Protein AF-0000000084524645 (afdb_homodimer)

Secondary structure (DSSP, 8-state):
-EEEEETTEEEEGGGEEEEEETTHHHH-HHHHHHHHHHHHTT-EEE-TTS---EEEEESS-EEEESS-HHHHHHHHHHHTT-/-EEEEETTEEEEGGGEEEEEETTHHHH-HHHHHHHHHHHHTT-EEE-TTS---EEEEESS-EEEESS-HHHHHHHHHHHTT-

Radius of gyration: 15.51 Å; Cα contacts (8 Å, |Δi|>4): 294; chains: 2; bounding box: 46×45×28 Å

Sequence (164 aa):
MFIHLGGEMVVRAKDVITILDFHMKQSSKITRQFLQKAEEGGRMVMLDSEQTKSYVVTADKIYCSPISSLTLKRRANFLESRMFIHLGGEMVVRAKDVITILDFHMKQSSKITRQFLQKAEEGGRMVMLDSEQTKSYVVTADKIYCSPISSLTLKRRANFLESR

pLDDT: mean 89.2, std 10.36, range [37.69, 97.0]

Organism: Aneurinibacillus migulanus (NCBI:txid47500)

Structure (mmCIF, N/CA/C/O backbone):
data_AF-0000000084524645-model_v1
#
loop_
_entity.id
_entity.type
_entity.pdbx_description
1 polymer 'DUF370 domain-containing protein'
#
loop_
_atom_site.group_PDB
_atom_site.id
_atom_site.type_symbol
_atom_site.label_atom_id
_atom_site.label_alt_id
_atom_site.label_comp_id
_atom_site.label_asym_id
_atom_site.label_entity_id
_atom_site.label_seq_id
_atom_site.pdbx_PDB_ins_code
_atom_site.Cartn_x
_atom_site.Cartn_y
_atom_site.Cartn_z
_atom_site.occupancy
_atom_site.B_iso_or_equiv
_atom_site.auth_seq_id
_atom_site.auth_comp_id
_atom_site.auth_asym_id
_atom_site.auth_atom_id
_atom_site.pdbx_PDB_model_num
ATOM 1 N N . MET A 1 1 ? 15.141 -5.918 -11.016 1 85.88 1 MET A N 1
ATOM 2 C CA . MET A 1 1 ? 14.961 -7.012 -10.07 1 85.88 1 MET A CA 1
ATOM 3 C C . MET A 1 1 ? 13.5 -7.445 -10.008 1 85.88 1 MET A C 1
ATOM 5 O O . MET A 1 1 ? 12.602 -6.629 -10.195 1 85.88 1 MET A O 1
ATOM 9 N N . PHE A 1 2 ? 13.414 -8.836 -9.875 1 92.12 2 PHE A N 1
ATOM 10 C CA . PHE A 1 2 ? 12.07 -9.383 -9.961 1 92.12 2 PHE A CA 1
ATOM 11 C C . PHE A 1 2 ? 11.727 -10.188 -8.711 1 92.12 2 PHE A C 1
ATOM 13 O O . PHE A 1 2 ? 12.609 -10.789 -8.094 1 92.12 2 PHE A O 1
ATOM 20 N N . ILE A 1 3 ? 10.453 -10.094 -8.359 1 93.69 3 ILE A N 1
ATOM 21 C CA . ILE A 1 3 ? 9.938 -10.891 -7.25 1 93.69 3 ILE A CA 1
ATOM 22 C C . ILE A 1 3 ? 8.953 -11.93 -7.773 1 93.69 3 ILE A C 1
ATOM 24 O O . ILE A 1 3 ? 7.996 -11.594 -8.477 1 93.69 3 ILE A O 1
ATOM 28 N N . HIS A 1 4 ? 9.188 -13.148 -7.484 1 95.06 4 HIS A N 1
ATOM 29 C CA . HIS A 1 4 ? 8.258 -14.219 -7.805 1 95.06 4 HIS A CA 1
ATOM 30 C C . HIS A 1 4 ? 7.125 -14.289 -6.793 1 95.06 4 HIS A C 1
ATOM 32 O O . HIS A 1 4 ? 7.367 -14.398 -5.586 1 95.06 4 HIS A O 1
ATOM 38 N N . LEU A 1 5 ? 5.906 -14.273 -7.27 1 95.75 5 LEU A N 1
ATOM 39 C CA . LEU A 1 5 ? 4.742 -14.148 -6.398 1 95.75 5 LEU A CA 1
ATOM 40 C C . LEU A 1 5 ? 3.998 -15.477 -6.297 1 95.75 5 LEU A C 1
ATOM 42 O O . LEU A 1 5 ? 2.936 -15.555 -5.676 1 95.75 5 LEU A O 1
ATOM 46 N N . GLY A 1 6 ? 4.477 -16.5 -6.934 1 92.44 6 GLY A N 1
ATOM 47 C CA . GLY A 1 6 ? 3.801 -17.797 -7.004 1 92.44 6 GLY A CA 1
ATOM 48 C C . GLY A 1 6 ? 3.268 -18.109 -8.391 1 92.44 6 GLY A C 1
ATOM 49 O O . GLY A 1 6 ? 2.836 -17.219 -9.117 1 92.44 6 GLY A O 1
ATOM 50 N N . GLY A 1 7 ? 3.283 -19.406 -8.711 1 88.12 7 GLY A N 1
ATOM 51 C CA . GLY A 1 7 ? 2.916 -19.812 -10.062 1 88.12 7 GLY A CA 1
ATOM 52 C C . GLY A 1 7 ? 3.816 -19.219 -11.125 1 88.12 7 GLY A C 1
ATOM 53 O O . GLY A 1 7 ? 5.039 -19.359 -11.062 1 88.12 7 GLY A O 1
ATOM 54 N N . GLU A 1 8 ? 3.201 -18.547 -12.102 1 88.25 8 GLU A N 1
ATOM 55 C CA . GLU A 1 8 ? 3.984 -17.938 -13.172 1 88.25 8 GLU A CA 1
ATOM 56 C C . GLU A 1 8 ? 4.039 -16.422 -13.031 1 88.25 8 GLU A C 1
ATOM 58 O O . GLU A 1 8 ? 4.488 -15.727 -13.938 1 88.25 8 GLU A O 1
ATOM 63 N N . MET A 1 9 ? 3.658 -15.961 -11.891 1 92.62 9 MET A N 1
ATOM 64 C CA . MET A 1 9 ? 3.568 -14.516 -11.703 1 92.62 9 MET A CA 1
ATOM 65 C C . MET A 1 9 ? 4.883 -13.953 -11.172 1 92.62 9 MET A C 1
ATOM 67 O O . MET A 1 9 ? 5.434 -14.461 -10.195 1 92.62 9 MET A O 1
ATOM 71 N N . VAL A 1 10 ? 5.352 -12.945 -11.867 1 94.44 10 VAL A N 1
ATOM 72 C CA . VAL A 1 10 ? 6.555 -12.219 -11.477 1 94.44 10 VAL A CA 1
ATOM 73 C C . VAL A 1 10 ? 6.324 -10.711 -11.633 1 94.44 10 VAL A C 1
ATOM 75 O O . VAL A 1 10 ? 5.664 -10.273 -12.578 1 94.44 10 VAL A O 1
ATOM 78 N N . VAL A 1 11 ? 6.805 -9.961 -10.664 1 94.56 11 VAL A N 1
ATOM 79 C CA . VAL A 1 11 ? 6.703 -8.508 -10.758 1 94.56 11 VAL A CA 1
ATOM 80 C C . VAL A 1 11 ? 8.078 -7.879 -10.539 1 94.56 11 VAL A C 1
ATOM 82 O O . VAL A 1 11 ? 8.961 -8.5 -9.945 1 94.56 11 VAL A O 1
ATOM 85 N N . ARG A 1 12 ? 8.172 -6.695 -11.133 1 92.19 12 ARG A N 1
ATOM 86 C CA . ARG A 1 12 ? 9.375 -5.922 -10.82 1 92.19 12 ARG A CA 1
ATOM 87 C C . ARG A 1 12 ? 9.273 -5.301 -9.43 1 92.19 12 ARG A C 1
ATOM 89 O O . ARG A 1 12 ? 8.258 -4.699 -9.086 1 92.19 12 ARG A O 1
ATOM 96 N N . ALA A 1 13 ? 10.352 -5.418 -8.672 1 89.88 13 ALA A N 1
ATOM 97 C CA . ALA A 1 13 ? 10.383 -4.898 -7.309 1 89.88 13 ALA A CA 1
ATOM 98 C C . ALA A 1 13 ? 10.094 -3.398 -7.289 1 89.88 13 ALA A C 1
ATOM 100 O O . ALA A 1 13 ? 9.359 -2.91 -6.434 1 89.8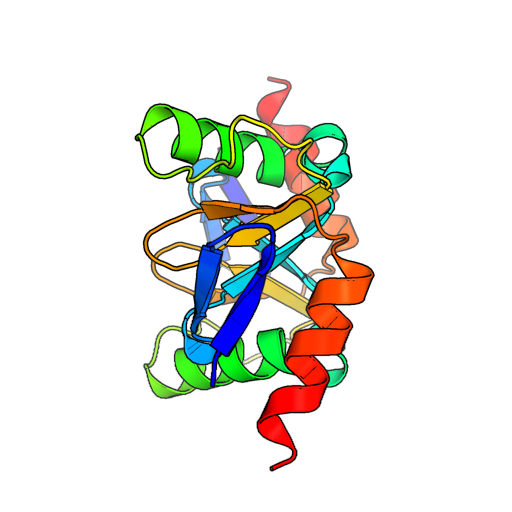8 13 ALA A O 1
ATOM 101 N N . LYS A 1 14 ? 10.578 -2.682 -8.273 1 87.75 14 LYS A N 1
ATOM 102 C CA . LYS A 1 14 ? 10.469 -1.227 -8.297 1 87.75 14 LYS A CA 1
ATOM 103 C C . LYS A 1 14 ? 9.031 -0.786 -8.531 1 87.75 14 LYS A C 1
ATOM 105 O O . LYS A 1 14 ? 8.68 0.371 -8.289 1 87.75 14 LYS A O 1
ATOM 110 N N . ASP A 1 15 ? 8.25 -1.704 -9.023 1 90.88 15 ASP A N 1
ATOM 111 C CA . ASP A 1 15 ? 6.863 -1.364 -9.352 1 90.88 15 ASP A CA 1
ATOM 112 C C . ASP A 1 15 ? 5.938 -1.646 -8.172 1 90.88 15 ASP A C 1
ATOM 114 O O . ASP A 1 15 ? 4.766 -1.261 -8.188 1 90.88 15 ASP A O 1
ATOM 118 N N . VAL A 1 16 ? 6.469 -2.281 -7.133 1 93.25 16 VAL A N 1
ATOM 119 C CA . VAL A 1 16 ? 5.652 -2.66 -5.984 1 93.25 16 VAL A CA 1
ATOM 120 C C . VAL A 1 16 ? 5.449 -1.451 -5.074 1 93.25 16 VAL A C 1
ATOM 122 O O . VAL A 1 16 ? 6.414 -0.77 -4.711 1 93.25 16 VAL A O 1
ATOM 125 N N . ILE A 1 17 ? 4.219 -1.271 -4.723 1 92.56 17 ILE A N 1
ATOM 126 C CA . ILE A 1 17 ? 3.869 -0.199 -3.797 1 92.56 17 ILE A CA 1
ATOM 127 C C . ILE A 1 17 ? 3.826 -0.743 -2.369 1 92.56 17 ILE A C 1
ATOM 129 O O . ILE A 1 17 ? 4.441 -0.178 -1.464 1 92.56 17 ILE A O 1
ATOM 133 N N . THR A 1 18 ? 3.17 -1.834 -2.143 1 92.31 18 THR A N 1
ATOM 134 C CA . THR A 1 18 ? 3.045 -2.443 -0.824 1 92.31 18 THR A CA 1
ATOM 135 C C . THR A 1 18 ? 2.633 -3.908 -0.942 1 92.31 18 THR A C 1
ATOM 137 O O . THR A 1 18 ? 2.125 -4.332 -1.982 1 92.31 18 THR A O 1
ATOM 140 N N . ILE A 1 19 ? 2.943 -4.59 0.062 1 94.56 19 ILE A N 1
ATOM 141 C CA . ILE A 1 19 ? 2.508 -5.977 0.201 1 94.56 19 ILE A CA 1
ATOM 142 C C . ILE A 1 19 ? 1.574 -6.105 1.402 1 94.56 19 ILE A C 1
ATOM 144 O O . ILE A 1 19 ? 1.925 -5.703 2.516 1 94.56 19 ILE A O 1
ATOM 148 N N . LEU A 1 20 ? 0.417 -6.668 1.169 1 94.12 20 LEU A N 1
ATOM 149 C CA . LEU A 1 20 ? -0.607 -6.742 2.205 1 94.12 20 LEU A CA 1
ATOM 150 C C . LEU A 1 20 ? -0.94 -8.188 2.539 1 94.12 20 LEU A C 1
ATOM 152 O O . LEU A 1 20 ? -0.965 -9.047 1.652 1 94.12 20 LEU A O 1
ATOM 156 N N . ASP A 1 21 ? -1.126 -8.359 3.818 1 94.38 21 ASP A N 1
ATOM 157 C CA . ASP A 1 21 ? -1.575 -9.688 4.238 1 94.38 21 ASP A CA 1
ATOM 158 C C . ASP A 1 21 ? -3.037 -9.914 3.861 1 94.38 21 ASP A C 1
ATOM 160 O O . ASP A 1 21 ? -3.855 -9 3.939 1 94.38 21 ASP A O 1
ATOM 164 N N . PHE A 1 22 ? -3.377 -11.188 3.469 1 92.88 22 PHE A N 1
ATOM 165 C CA . PHE A 1 22 ? -4.734 -11.562 3.088 1 92.88 22 PHE A CA 1
ATOM 166 C C . PHE A 1 22 ? -5.727 -11.172 4.176 1 92.88 22 PHE A C 1
ATOM 168 O O . PHE A 1 22 ? -6.84 -10.727 3.875 1 92.88 22 PHE A O 1
ATOM 175 N N . HIS A 1 23 ? -5.344 -11.203 5.422 1 87.75 23 HIS A N 1
ATOM 176 C CA . HIS A 1 23 ? -6.238 -10.961 6.551 1 87.75 23 HIS A CA 1
ATOM 177 C C . HIS A 1 23 ? -6.574 -9.477 6.676 1 87.75 23 HIS A C 1
ATOM 179 O O . HIS A 1 23 ? -7.559 -9.109 7.32 1 87.75 23 HIS A O 1
ATOM 185 N N . MET A 1 24 ? -5.812 -8.688 6.043 1 83.25 24 MET A N 1
ATOM 186 C CA . MET A 1 24 ? -6.074 -7.254 6.113 1 83.25 24 MET A CA 1
ATOM 187 C C . MET A 1 24 ? -7.367 -6.898 5.391 1 83.25 24 MET A C 1
ATOM 189 O O . MET A 1 24 ? -8.062 -5.957 5.781 1 83.25 24 MET A O 1
ATOM 193 N N . LYS A 1 25 ? -7.668 -7.609 4.445 1 80.69 25 LYS A N 1
ATOM 194 C CA . LYS A 1 25 ? -8.93 -7.426 3.738 1 80.69 25 LYS A CA 1
ATOM 195 C C . LYS A 1 25 ? -10.117 -7.559 4.691 1 80.69 25 LYS A C 1
ATOM 197 O O . LYS A 1 25 ? -11.141 -6.891 4.52 1 80.69 25 LYS A O 1
ATOM 202 N N . GLN A 1 26 ? -9.891 -8.305 5.695 1 80.88 26 GLN A N 1
ATOM 203 C CA . GLN A 1 26 ? -10.977 -8.555 6.641 1 80.88 26 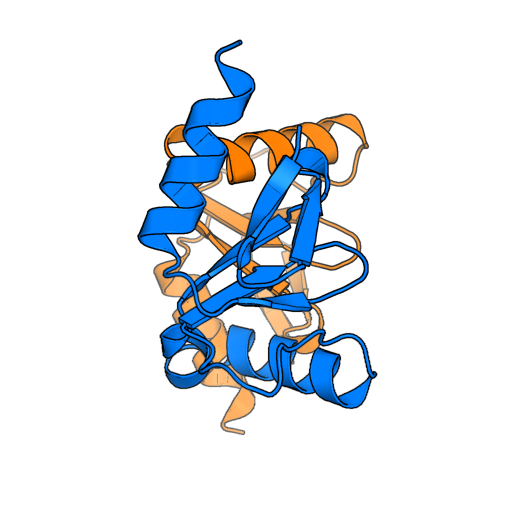GLN A CA 1
ATOM 204 C C . GLN A 1 26 ? -10.945 -7.547 7.789 1 80.88 26 GLN A C 1
ATOM 206 O O . GLN A 1 26 ? -11.992 -7.172 8.32 1 80.88 26 GLN A O 1
ATOM 211 N N . SER A 1 27 ? -9.781 -7.098 8 1 80.31 27 SER A N 1
ATOM 212 C CA . SER A 1 27 ? -9.648 -6.324 9.234 1 80.31 27 SER A CA 1
ATOM 213 C C . SER A 1 27 ? -9.648 -4.828 8.953 1 80.31 27 SER A C 1
ATOM 215 O O . SER A 1 27 ? -9.992 -4.027 9.82 1 80.31 27 SER A O 1
ATOM 217 N N . SER A 1 28 ? -9.25 -4.449 7.793 1 83.44 28 SER A N 1
ATOM 218 C CA . SER A 1 28 ? -9.141 -3.035 7.449 1 83.44 28 SER A CA 1
ATOM 219 C C . SER A 1 28 ? -10.156 -2.643 6.387 1 83.44 28 SER A C 1
ATOM 221 O O . SER A 1 28 ? -10.117 -3.143 5.262 1 83.44 28 SER A O 1
ATOM 223 N N . LYS A 1 29 ? -10.977 -1.772 6.773 1 86.56 29 LYS A N 1
ATOM 224 C CA . LYS A 1 29 ? -12.023 -1.334 5.852 1 86.56 29 LYS A CA 1
ATOM 225 C C . LYS A 1 29 ? -11.414 -0.611 4.648 1 86.56 29 LYS A C 1
ATOM 227 O O . LYS A 1 29 ? -11.883 -0.781 3.52 1 86.56 29 LYS A O 1
ATOM 232 N N . ILE A 1 30 ? -10.445 0.222 4.902 1 86.69 30 ILE A N 1
ATOM 233 C CA . ILE A 1 30 ? -9.781 0.974 3.84 1 86.69 30 ILE A CA 1
ATOM 234 C C . ILE A 1 30 ? -9.195 0.008 2.814 1 86.69 30 ILE A C 1
ATOM 236 O O . ILE A 1 30 ? -9.406 0.165 1.61 1 86.69 30 ILE A O 1
ATOM 240 N N . THR A 1 31 ? -8.531 -0.979 3.34 1 89.38 31 THR A N 1
ATOM 241 C CA . THR A 1 31 ? -7.934 -1.972 2.453 1 89.38 31 THR A CA 1
ATOM 242 C C . THR A 1 31 ? -9.016 -2.729 1.683 1 89.38 31 THR A C 1
ATOM 244 O O . THR A 1 31 ? -8.875 -2.953 0.478 1 89.38 31 THR A O 1
ATOM 247 N N . ARG A 1 32 ? -10.023 -3.047 2.395 1 90.38 32 ARG A N 1
ATOM 248 C CA . ARG A 1 32 ? -11.117 -3.777 1.771 1 90.38 32 ARG A CA 1
ATOM 249 C C . ARG A 1 32 ? -11.727 -2.977 0.622 1 90.38 32 ARG A C 1
ATOM 251 O O . ARG A 1 32 ? -11.969 -3.52 -0.458 1 90.38 32 ARG A O 1
ATOM 258 N N . GLN A 1 33 ? -12 -1.751 0.843 1 88.88 33 GLN A N 1
ATOM 259 C CA . GLN A 1 33 ? -12.57 -0.889 -0.182 1 88.88 33 GLN A CA 1
ATOM 260 C C . GLN A 1 33 ? -11.641 -0.761 -1.384 1 88.88 33 GLN A C 1
ATOM 262 O O . GLN A 1 33 ? -12.086 -0.816 -2.531 1 88.88 33 GLN A O 1
ATOM 267 N N . PHE A 1 34 ? -10.43 -0.582 -1.08 1 90.25 34 PHE A N 1
ATOM 268 C CA . PHE A 1 34 ? -9.43 -0.466 -2.135 1 90.25 34 PHE A CA 1
ATOM 269 C C . PHE A 1 34 ? -9.398 -1.729 -2.988 1 90.25 34 PHE A C 1
ATOM 271 O O . PHE A 1 34 ? -9.375 -1.652 -4.219 1 90.25 34 PHE A O 1
ATOM 278 N N . LEU A 1 35 ? -9.406 -2.871 -2.352 1 93.81 35 LEU A N 1
ATOM 279 C CA . LEU A 1 35 ? -9.359 -4.148 -3.053 1 93.81 35 LEU A CA 1
ATOM 280 C C . LEU A 1 35 ? -10.641 -4.387 -3.842 1 93.81 35 LEU A C 1
ATOM 282 O O . LEU A 1 35 ? -10.602 -4.902 -4.961 1 93.81 35 LEU A O 1
ATOM 286 N N . GLN A 1 36 ? -11.742 -4.047 -3.252 1 92.81 36 GLN A N 1
ATOM 287 C CA . GLN A 1 36 ? -13.031 -4.188 -3.928 1 92.81 36 GLN A CA 1
ATOM 288 C C . GLN A 1 36 ? -13.086 -3.332 -5.191 1 92.81 36 GLN A C 1
ATOM 290 O O . GLN A 1 36 ? -13.555 -3.789 -6.238 1 92.81 36 GLN A O 1
ATOM 295 N N . LYS A 1 37 ? -12.633 -2.145 -5.066 1 92.12 37 LYS A N 1
ATOM 296 C CA . LYS A 1 37 ? -12.602 -1.256 -6.227 1 92.12 37 LYS A CA 1
ATOM 297 C C . LYS A 1 37 ? -11.719 -1.824 -7.332 1 92.12 37 LYS A C 1
ATOM 299 O O . LYS A 1 37 ? -12.07 -1.751 -8.516 1 92.12 37 LYS A O 1
ATOM 304 N N . ALA A 1 38 ? -10.594 -2.344 -6.949 1 93.19 38 ALA A N 1
ATOM 305 C CA . ALA A 1 38 ? -9.688 -2.957 -7.918 1 93.19 38 ALA A CA 1
ATOM 306 C C . ALA A 1 38 ? -10.352 -4.152 -8.602 1 93.19 38 ALA A C 1
ATOM 308 O O . ALA A 1 38 ? -10.18 -4.355 -9.805 1 93.19 38 ALA A O 1
ATOM 309 N N . GLU A 1 39 ? -10.992 -4.961 -7.824 1 93.38 39 GLU A N 1
ATOM 310 C CA . GLU A 1 39 ? -11.703 -6.121 -8.359 1 93.38 39 GLU A CA 1
ATOM 311 C C . GLU A 1 39 ? -12.789 -5.699 -9.344 1 93.38 39 GLU A C 1
ATOM 313 O O . GLU A 1 39 ? -12.883 -6.25 -10.445 1 93.38 39 GLU A O 1
ATOM 318 N N . GLU A 1 40 ? -13.492 -4.664 -8.969 1 94.38 40 GLU A N 1
ATOM 319 C CA . GLU A 1 40 ? -14.578 -4.168 -9.812 1 94.38 40 GLU A CA 1
ATOM 320 C C . GLU A 1 40 ? -14.039 -3.545 -11.102 1 94.38 40 GLU A C 1
ATOM 322 O O . GLU A 1 40 ? -14.68 -3.629 -12.148 1 94.38 40 GLU A O 1
ATOM 327 N N . GLY A 1 41 ? -12.961 -3.006 -11.023 1 93.81 41 GLY A N 1
ATOM 328 C CA . GLY A 1 41 ? -12.367 -2.336 -12.164 1 93.81 41 GLY A CA 1
ATOM 329 C C . GLY A 1 41 ? -11.539 -3.264 -13.031 1 93.81 41 GLY A C 1
ATOM 330 O O . GLY A 1 41 ? -10.945 -2.83 -14.023 1 93.81 41 GLY A O 1
ATOM 331 N N . GLY A 1 42 ? -11.375 -4.543 -12.672 1 94.88 42 GLY A N 1
ATOM 332 C CA . GLY A 1 42 ? -10.648 -5.531 -13.453 1 94.88 42 GLY A CA 1
ATOM 333 C C . GLY A 1 42 ? -9.141 -5.43 -13.297 1 94.88 42 GLY A C 1
ATOM 334 O O . GLY A 1 42 ? -8.391 -5.762 -14.219 1 94.88 42 GLY A O 1
ATOM 335 N N . ARG A 1 43 ? -8.727 -4.969 -12.281 1 95.19 43 ARG A N 1
ATOM 336 C CA . ARG A 1 43 ? -7.301 -4.746 -12.086 1 95.19 43 ARG A CA 1
ATOM 337 C C . ARG A 1 43 ? -6.699 -5.82 -11.188 1 95.19 43 ARG A C 1
ATOM 339 O O . ARG A 1 43 ? -5.52 -5.758 -10.836 1 95.19 43 ARG A O 1
ATOM 346 N N . MET A 1 44 ? -7.422 -6.715 -10.711 1 95.5 44 MET A N 1
ATOM 347 C CA . MET A 1 44 ? -6.941 -7.797 -9.867 1 95.5 44 MET A CA 1
ATOM 348 C C . MET A 1 44 ? -6.473 -8.984 -10.703 1 95.5 44 MET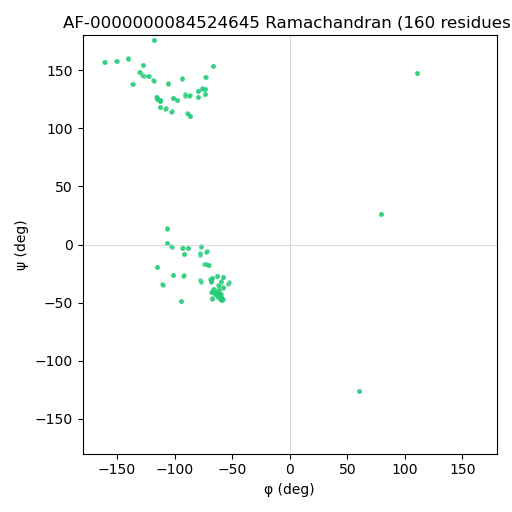 A C 1
ATOM 350 O O . MET A 1 44 ? -7.176 -9.414 -11.617 1 95.5 44 MET A O 1
ATOM 354 N N . VAL A 1 45 ? -5.215 -9.43 -10.414 1 95.69 45 VAL A N 1
ATOM 355 C CA . VAL A 1 45 ? -4.648 -10.609 -11.055 1 95.69 45 VAL A CA 1
ATOM 356 C C . VAL A 1 45 ? -4.59 -11.766 -10.062 1 95.69 45 VAL A C 1
ATOM 358 O O . VAL A 1 45 ? -3.926 -11.672 -9.031 1 95.69 45 VAL A O 1
ATOM 361 N N . MET A 1 46 ? -5.258 -12.797 -10.32 1 91.5 46 MET A N 1
ATOM 362 C CA . MET A 1 46 ? -5.293 -13.922 -9.383 1 91.5 46 MET A CA 1
ATOM 363 C C . MET A 1 46 ? -4.949 -15.227 -10.094 1 91.5 46 MET A C 1
ATOM 365 O O . MET A 1 46 ? -5.168 -15.359 -11.297 1 91.5 46 MET A O 1
ATOM 369 N N . LEU A 1 47 ? -4.285 -16.031 -9.281 1 84.19 47 LEU A N 1
ATOM 370 C CA . LEU A 1 47 ? -4.078 -17.406 -9.727 1 84.19 47 LEU A CA 1
ATOM 371 C C . LEU A 1 47 ? -5.242 -18.297 -9.297 1 84.19 47 LEU A C 1
ATOM 373 O O . LEU A 1 47 ? -5.523 -18.422 -8.102 1 84.19 47 LEU A O 1
ATOM 377 N N . ASP A 1 48 ? -6.004 -18.781 -10.234 1 77.69 48 ASP A N 1
ATOM 378 C CA . ASP A 1 48 ? -7.242 -19.516 -10 1 77.69 48 ASP A CA 1
ATOM 379 C C . ASP A 1 48 ? -6.988 -20.781 -9.18 1 77.69 48 ASP A C 1
ATOM 381 O O . ASP A 1 48 ? -7.801 -21.156 -8.328 1 77.69 48 ASP A O 1
ATOM 385 N N . SER A 1 49 ? -5.98 -21.406 -9.25 1 81.88 49 SER A N 1
ATOM 386 C CA . SER A 1 49 ? -5.801 -22.734 -8.68 1 81.88 49 SER A CA 1
ATOM 387 C C . SER A 1 49 ? -5.215 -22.656 -7.27 1 81.88 49 SER A C 1
ATOM 389 O O . SER A 1 49 ? -5.152 -23.656 -6.566 1 81.88 49 SER A O 1
ATOM 391 N N . GLU A 1 50 ? -4.93 -21.484 -6.848 1 87.31 50 GLU A N 1
ATOM 392 C CA . GLU A 1 50 ? -4.273 -21.391 -5.547 1 87.31 50 GLU A CA 1
ATOM 393 C C . GLU A 1 50 ? -4.973 -20.375 -4.645 1 87.31 50 GLU A C 1
ATOM 395 O O . GLU A 1 50 ? -5.59 -19.438 -5.133 1 87.31 50 GLU A O 1
ATOM 400 N N . GLN A 1 51 ? -4.914 -20.672 -3.359 1 93.44 51 GLN A N 1
ATOM 401 C CA . GLN A 1 51 ? -5.469 -19.75 -2.367 1 93.44 51 GLN A CA 1
ATOM 402 C C . GLN A 1 51 ? -4.586 -18.516 -2.199 1 93.44 51 GLN A C 1
ATOM 404 O O . GLN A 1 51 ? -3.365 -18.641 -2.072 1 93.44 51 GLN A O 1
ATOM 409 N N . THR A 1 52 ? -5.211 -17.375 -2.189 1 94.94 52 THR A N 1
ATOM 410 C CA . THR A 1 52 ? -4.484 -16.125 -1.983 1 94.94 52 THR A CA 1
ATOM 411 C C . THR A 1 52 ? -4.07 -15.984 -0.522 1 94.94 52 THR A C 1
ATOM 413 O O . THR A 1 52 ? -4.887 -16.156 0.383 1 94.94 52 THR A O 1
ATOM 416 N N . LYS A 1 53 ? -2.768 -15.68 -0.339 1 96.31 53 LYS A N 1
ATOM 417 C CA . LYS A 1 53 ? -2.285 -15.438 1.018 1 96.31 53 LYS A CA 1
ATOM 418 C C . LYS A 1 53 ? -1.822 -13.992 1.188 1 96.31 53 LYS A C 1
ATOM 420 O O . LYS A 1 53 ? -1.663 -13.516 2.312 1 96.31 53 LYS A O 1
ATOM 425 N N . SER A 1 54 ? -1.536 -13.305 0.142 1 96.56 54 SER A N 1
ATOM 426 C CA . SER A 1 54 ? -1.084 -11.922 0.206 1 96.56 54 SER A CA 1
ATOM 427 C C . SER A 1 54 ? -1.495 -11.148 -1.041 1 96.56 54 SER A C 1
ATOM 429 O O . SER A 1 54 ? -1.823 -11.742 -2.068 1 96.56 54 SER A O 1
ATOM 431 N N . TYR A 1 55 ? -1.571 -9.875 -0.975 1 96.62 55 TYR A N 1
ATOM 432 C CA . TYR A 1 55 ? -1.821 -8.969 -2.088 1 96.62 55 TYR A CA 1
ATOM 433 C C . TYR A 1 55 ? -0.591 -8.117 -2.385 1 96.62 55 TYR A C 1
ATOM 435 O O . TYR A 1 55 ? -0.045 -7.469 -1.486 1 96.62 55 TYR A O 1
ATOM 443 N N . VAL A 1 56 ? -0.127 -8.172 -3.604 1 96.44 56 VAL A N 1
ATOM 444 C CA . VAL A 1 56 ? 0.958 -7.309 -4.062 1 96.44 56 VAL A CA 1
ATOM 445 C C . VAL A 1 56 ? 0.392 -6.176 -4.91 1 96.44 56 VAL A C 1
ATOM 447 O O . VAL A 1 56 ? -0.133 -6.41 -6 1 96.44 56 VAL A O 1
ATOM 450 N N . VAL A 1 57 ? 0.54 -4.977 -4.367 1 95.94 57 VAL A N 1
ATOM 451 C CA . VAL A 1 57 ? -0.083 -3.811 -4.984 1 95.94 57 VAL A CA 1
ATOM 452 C C . VAL A 1 57 ? 0.94 -3.072 -5.844 1 95.94 57 VAL A C 1
ATOM 454 O O . VAL A 1 57 ? 2.02 -2.717 -5.367 1 95.94 57 VAL A O 1
ATOM 457 N N . THR A 1 58 ? 0.642 -2.881 -7.082 1 94.94 58 THR A N 1
ATOM 458 C CA . THR A 1 58 ? 1.391 -2.027 -8 1 94.94 58 THR A CA 1
ATOM 459 C C . THR A 1 58 ? 0.521 -0.879 -8.5 1 94.94 58 THR A C 1
ATOM 461 O O . THR A 1 58 ? -0.649 -0.771 -8.133 1 94.94 58 THR A O 1
ATOM 464 N N . ALA A 1 59 ? 1.123 0.07 -9.32 1 88.19 59 ALA A N 1
ATOM 465 C CA . ALA A 1 59 ? 0.384 1.227 -9.82 1 88.19 59 ALA A CA 1
ATOM 466 C C . ALA A 1 59 ? -0.762 0.794 -10.734 1 88.19 59 ALA A C 1
ATOM 468 O O . ALA A 1 59 ? -1.841 1.39 -10.711 1 88.19 59 ALA A O 1
ATOM 469 N N . ASP A 1 60 ? -0.595 -0.352 -11.352 1 90.19 60 ASP A N 1
ATOM 470 C CA . ASP A 1 60 ? -1.534 -0.701 -12.414 1 90.19 60 ASP A CA 1
ATOM 471 C C . ASP A 1 60 ? -2.432 -1.863 -11.992 1 90.19 60 ASP A C 1
ATOM 473 O O . ASP A 1 60 ? -3.59 -1.942 -12.406 1 90.19 60 ASP A O 1
ATOM 477 N N . LYS A 1 61 ? -1.841 -2.771 -11.203 1 95.75 61 LYS A N 1
ATOM 478 C CA . LYS A 1 61 ? -2.545 -4.016 -10.898 1 95.75 61 LYS A CA 1
ATOM 479 C C . LYS A 1 61 ? -2.332 -4.426 -9.445 1 95.75 61 LYS A C 1
ATOM 481 O O . LYS A 1 61 ? -1.389 -3.967 -8.797 1 95.75 61 LYS A O 1
ATOM 486 N N . ILE A 1 62 ? -3.252 -5.281 -9 1 96.88 62 ILE A N 1
ATOM 487 C CA . ILE A 1 62 ? -3.092 -5.988 -7.734 1 96.88 62 ILE A CA 1
ATOM 488 C C . ILE A 1 62 ? -2.977 -7.488 -7.992 1 96.88 62 ILE A C 1
ATOM 490 O O . ILE A 1 62 ? -3.859 -8.086 -8.609 1 96.88 62 ILE A O 1
ATOM 494 N N . TYR A 1 63 ? -1.894 -8.078 -7.473 1 96.75 63 TYR A N 1
ATOM 495 C CA . TYR A 1 63 ? -1.662 -9.5 -7.656 1 96.75 63 TYR A CA 1
ATOM 496 C C . TYR A 1 63 ? -2.039 -10.281 -6.406 1 96.75 63 TYR A C 1
ATOM 498 O O . TYR A 1 63 ? -1.575 -9.969 -5.305 1 96.75 63 TYR A O 1
ATOM 506 N N . CYS A 1 64 ? -2.887 -11.258 -6.586 1 96.75 64 CYS A N 1
ATOM 507 C CA . CYS A 1 64 ? -3.211 -12.195 -5.52 1 96.75 64 CYS A CA 1
ATOM 508 C C . CYS A 1 64 ? -2.217 -13.344 -5.484 1 96.75 64 CYS A C 1
ATOM 510 O O . CYS A 1 64 ? -2.219 -14.203 -6.371 1 96.75 64 CYS A O 1
ATOM 512 N N . SER A 1 65 ? -1.418 -13.352 -4.445 1 96.94 65 SER A N 1
ATOM 513 C CA . SER A 1 65 ? -0.324 -14.312 -4.383 1 96.94 65 SER A CA 1
ATOM 514 C C . SER A 1 65 ? -0.627 -15.43 -3.393 1 96.94 65 SER A C 1
ATOM 516 O O . SER A 1 65 ? -1.14 -15.18 -2.301 1 96.94 65 SER A O 1
ATOM 518 N N . PRO A 1 66 ? -0.304 -16.719 -3.744 1 97 66 PRO A N 1
ATOM 519 C CA . PRO A 1 66 ? -0.413 -17.797 -2.771 1 97 66 PRO A CA 1
ATOM 520 C C . PRO A 1 66 ? 0.735 -17.812 -1.765 1 97 66 PRO A C 1
ATOM 522 O O . PRO A 1 66 ? 0.763 -18.656 -0.862 1 97 66 PRO A O 1
ATOM 525 N N . ILE A 1 67 ? 1.653 -16.938 -1.882 1 96.56 67 ILE A N 1
ATOM 526 C CA . ILE A 1 67 ? 2.789 -16.828 -0.973 1 96.56 67 ILE A CA 1
ATOM 527 C C . ILE A 1 67 ? 2.471 -15.828 0.135 1 96.56 67 ILE A C 1
ATOM 529 O O . ILE A 1 67 ? 1.877 -14.773 -0.121 1 96.56 67 ILE A O 1
ATOM 533 N N . SER A 1 68 ? 2.957 -16.141 1.396 1 96.25 68 SER A N 1
ATOM 534 C CA . SER A 1 68 ? 2.688 -15.242 2.516 1 96.25 68 SER A CA 1
ATOM 535 C C . SER A 1 68 ? 3.396 -13.906 2.338 1 96.25 68 SER A C 1
ATOM 537 O O . SER A 1 68 ? 4.43 -13.828 1.669 1 96.25 68 SER A O 1
ATOM 539 N N . SER A 1 69 ? 2.764 -12.898 2.986 1 94.81 69 SER A N 1
ATOM 540 C CA . SER A 1 69 ? 3.363 -11.57 2.914 1 94.81 69 SER A CA 1
ATOM 541 C C . SER A 1 69 ? 4.75 -11.555 3.545 1 94.81 69 SER A C 1
ATOM 543 O O . SER A 1 69 ? 5.656 -10.875 3.053 1 94.81 69 SER A O 1
ATOM 545 N N . LEU A 1 70 ? 4.926 -12.266 4.656 1 93.19 70 LEU A N 1
ATOM 546 C CA . LEU A 1 70 ? 6.227 -12.336 5.32 1 93.19 70 LEU A CA 1
ATOM 547 C C . LEU A 1 70 ? 7.289 -12.891 4.375 1 93.19 70 LEU A C 1
ATOM 549 O O . LEU A 1 70 ? 8.367 -12.305 4.234 1 93.19 70 LEU A O 1
ATOM 553 N N . THR A 1 71 ? 7.043 -13.977 3.662 1 94.5 71 THR A N 1
ATOM 554 C CA . THR A 1 71 ? 7.965 -14.609 2.729 1 94.5 71 THR A CA 1
ATOM 555 C C . THR A 1 71 ? 8.281 -13.68 1.563 1 94.5 71 THR A C 1
ATOM 557 O O . THR A 1 71 ? 9.445 -13.539 1.172 1 94.5 71 THR A O 1
ATOM 560 N N . LEU A 1 72 ? 7.281 -13.016 1.051 1 94.75 72 LEU A N 1
ATOM 561 C CA . LEU A 1 72 ? 7.484 -12.102 -0.069 1 94.75 72 LEU A CA 1
ATOM 562 C C . LEU A 1 72 ? 8.383 -10.938 0.334 1 94.75 72 LEU A C 1
ATOM 564 O O . LEU A 1 72 ? 9.219 -10.492 -0.453 1 94.75 72 LEU A O 1
ATOM 568 N N . LYS A 1 73 ? 8.094 -10.461 1.543 1 90.25 73 LYS A N 1
ATOM 569 C CA . LYS A 1 73 ? 8.922 -9.367 2.049 1 90.25 73 LYS A CA 1
ATOM 570 C C . LYS A 1 73 ? 10.375 -9.805 2.205 1 90.25 73 LYS A C 1
ATOM 572 O O . LYS A 1 73 ? 11.297 -9.047 1.896 1 90.25 73 LYS A O 1
ATOM 577 N N . ARG A 1 74 ? 10.594 -10.992 2.564 1 89.12 74 ARG A N 1
ATOM 578 C CA . ARG A 1 74 ? 11.938 -11.555 2.666 1 89.12 74 ARG A CA 1
ATOM 579 C C . ARG A 1 74 ? 12.586 -11.672 1.29 1 89.12 74 ARG A C 1
ATOM 581 O O . ARG A 1 74 ? 13.766 -11.359 1.125 1 89.12 74 ARG A O 1
ATOM 588 N N . ARG A 1 75 ? 11.828 -12.062 0.375 1 88.62 75 ARG A N 1
ATOM 589 C CA . ARG A 1 75 ? 12.312 -12.188 -0.996 1 88.62 75 ARG A CA 1
ATOM 590 C C . ARG A 1 75 ? 12.734 -10.828 -1.546 1 88.62 75 ARG A C 1
ATOM 592 O O . ARG A 1 75 ? 13.742 -10.719 -2.252 1 88.62 75 ARG A O 1
ATOM 599 N N . ALA A 1 76 ? 11.945 -9.844 -1.306 1 85.81 76 ALA A N 1
ATOM 600 C CA . ALA A 1 76 ? 12.188 -8.492 -1.805 1 85.81 76 ALA A CA 1
ATOM 601 C C . ALA A 1 76 ? 13.43 -7.883 -1.156 1 85.81 76 ALA A C 1
ATOM 603 O O . ALA A 1 76 ? 14.156 -7.113 -1.79 1 85.81 76 ALA A O 1
ATOM 604 N N . ASN A 1 77 ? 13.609 -8.156 0.107 1 79.69 77 ASN A N 1
ATOM 605 C CA . ASN A 1 77 ? 14.75 -7.617 0.836 1 79.69 77 ASN A CA 1
ATOM 606 C C . ASN A 1 77 ? 16.062 -8.219 0.341 1 79.69 77 ASN A C 1
ATOM 608 O O . ASN A 1 77 ? 17.109 -7.566 0.401 1 79.69 77 ASN A O 1
ATOM 612 N N . PHE A 1 78 ? 16.031 -9.359 -0.131 1 69.31 78 PHE A N 1
ATOM 613 C CA . PHE A 1 78 ? 17.25 -10.047 -0.578 1 69.31 78 PHE A CA 1
ATOM 614 C C . PHE A 1 78 ? 17.688 -9.523 -1.936 1 69.31 78 PHE A C 1
ATOM 616 O O . PHE A 1 78 ? 18.891 -9.508 -2.236 1 69.31 78 PHE A O 1
ATOM 623 N N . LEU A 1 79 ? 16.906 -9.109 -2.764 1 62.38 79 LEU A N 1
ATOM 624 C CA . LEU A 1 79 ? 17.25 -8.75 -4.133 1 62.38 79 LEU A CA 1
ATOM 625 C C . LEU A 1 79 ? 18.141 -7.504 -4.16 1 62.38 79 LEU A C 1
ATOM 627 O O . LEU A 1 79 ? 19 -7.375 -5.027 1 62.38 79 LEU A O 1
ATOM 631 N N . GLU A 1 80 ? 18.047 -6.426 -3.572 1 56.47 80 GLU A N 1
ATOM 632 C CA . GLU A 1 80 ? 18.828 -5.215 -3.773 1 56.47 80 GLU A CA 1
ATOM 633 C C . GLU A 1 80 ? 20.203 -5.336 -3.121 1 56.47 80 GLU A C 1
ATOM 635 O O . GLU A 1 80 ? 21.062 -4.461 -3.285 1 56.47 80 GLU A O 1
ATOM 640 N N . SER A 1 81 ? 20.484 -6.277 -2.391 1 46.09 81 SER A N 1
ATOM 641 C CA . SER A 1 81 ? 21.859 -6.301 -1.901 1 46.09 81 SER A CA 1
ATOM 642 C C . SER A 1 81 ? 22.844 -6.676 -3.01 1 46.09 81 SER A C 1
ATOM 644 O O . SER A 1 81 ? 24.062 -6.555 -2.844 1 46.09 81 SER A O 1
ATOM 646 N N . ARG A 1 82 ? 22.469 -7.051 -4.176 1 37.69 82 ARG A N 1
ATOM 647 C CA . ARG A 1 82 ? 23.531 -7.277 -5.164 1 37.69 82 ARG A CA 1
ATOM 648 C C . ARG A 1 82 ? 23.672 -6.07 -6.082 1 37.69 82 ARG A C 1
ATOM 650 O O . ARG A 1 82 ? 22.688 -5.406 -6.414 1 37.69 82 ARG A O 1
ATOM 657 N N . MET B 1 1 ? -16.531 10.492 1.611 1 85.94 1 MET B N 1
ATOM 658 C CA . MET B 1 1 ? -15.992 10.531 2.971 1 85.94 1 MET B CA 1
ATOM 659 C C . MET B 1 1 ? -14.523 10.922 2.969 1 85.94 1 MET B C 1
ATOM 661 O O . MET B 1 1 ? -13.797 10.617 2.021 1 85.94 1 MET B O 1
ATOM 665 N N . PHE B 1 2 ? -14.242 11.734 4.066 1 92.25 2 PHE B N 1
ATOM 666 C CA . PHE B 1 2 ? -12.898 12.305 4.09 1 92.25 2 PHE B CA 1
ATOM 667 C C . PHE B 1 2 ? -12.164 11.914 5.367 1 92.25 2 PHE B C 1
ATOM 669 O O . PHE B 1 2 ? -12.789 11.727 6.414 1 92.25 2 PHE B O 1
ATOM 676 N N . ILE B 1 3 ? -10.867 11.734 5.188 1 93.75 3 ILE B N 1
ATOM 677 C CA . ILE B 1 3 ? -10 11.461 6.332 1 93.75 3 ILE B CA 1
ATOM 678 C C . ILE B 1 3 ? -9.062 12.641 6.555 1 93.75 3 ILE B C 1
ATOM 680 O O . ILE B 1 3 ? -8.352 13.062 5.637 1 93.75 3 ILE B O 1
ATOM 684 N N . HIS B 1 4 ? -9.078 13.188 7.703 1 95.12 4 HIS B N 1
ATOM 685 C CA . HIS B 1 4 ? -8.133 14.227 8.086 1 95.12 4 HIS B CA 1
ATOM 686 C C . HIS B 1 4 ? -6.785 13.633 8.469 1 95.12 4 HIS B C 1
ATOM 688 O O . HIS B 1 4 ? -6.711 12.758 9.336 1 95.12 4 HIS B O 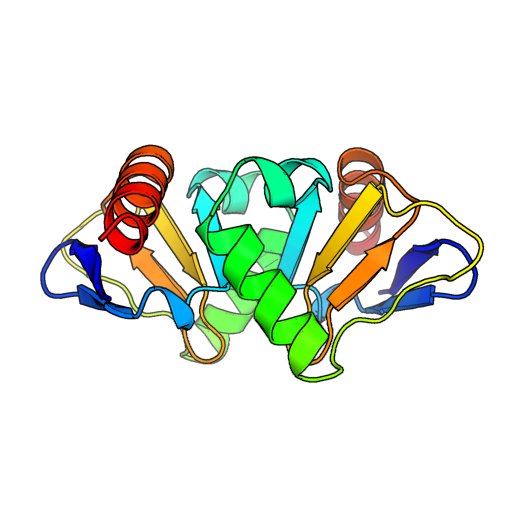1
ATOM 694 N N . LEU B 1 5 ? -5.727 14.125 7.863 1 95.81 5 LEU B N 1
ATOM 695 C CA . LEU B 1 5 ? -4.41 13.523 8.008 1 95.81 5 LEU B CA 1
ATOM 696 C C . LEU B 1 5 ? -3.51 14.383 8.891 1 95.81 5 LEU B C 1
ATOM 698 O O . LEU B 1 5 ? -2.324 14.086 9.055 1 95.81 5 LEU B O 1
ATOM 702 N N . GLY B 1 6 ? -4.008 15.477 9.398 1 92.56 6 GLY B N 1
ATOM 703 C CA . GLY B 1 6 ? -3.217 16.438 10.156 1 92.56 6 GLY B CA 1
ATOM 704 C C . GLY B 1 6 ? -3.004 17.75 9.414 1 92.56 6 GLY B C 1
ATOM 705 O O . GLY B 1 6 ? -2.887 17.766 8.188 1 92.56 6 GLY B O 1
ATOM 706 N N . GLY B 1 7 ? -2.936 18.812 10.195 1 88.38 7 GLY B N 1
ATOM 707 C CA . GLY B 1 7 ? -2.861 20.125 9.586 1 88.38 7 GLY B CA 1
ATOM 708 C C . GLY B 1 7 ? -4.059 20.453 8.711 1 88.38 7 GLY B C 1
ATOM 709 O O . GLY B 1 7 ? -5.203 20.359 9.164 1 88.38 7 GLY B O 1
ATOM 710 N N . GLU B 1 8 ? -3.789 20.828 7.473 1 88.56 8 GLU B N 1
ATOM 711 C CA . GLU B 1 8 ? -4.879 21.172 6.559 1 88.56 8 GLU B CA 1
ATOM 712 C C . GLU B 1 8 ? -5.082 20.062 5.52 1 88.56 8 GLU B C 1
ATOM 714 O O . GLU B 1 8 ? -5.812 20.25 4.547 1 88.56 8 GLU B O 1
ATOM 719 N N . MET B 1 9 ? -4.496 18.953 5.77 1 92.88 9 MET B N 1
ATOM 720 C CA . MET B 1 9 ? -4.539 17.891 4.77 1 92.88 9 MET B CA 1
ATOM 721 C C . MET B 1 9 ? -5.738 16.984 5 1 92.88 9 MET B C 1
ATOM 723 O O . MET B 1 9 ? -5.965 16.516 6.117 1 92.88 9 MET B O 1
ATOM 727 N N . VAL B 1 10 ? -6.48 16.781 3.93 1 94.56 10 VAL B N 1
ATOM 728 C CA . VAL B 1 10 ? -7.629 15.891 3.918 1 94.56 10 VAL B CA 1
ATOM 729 C C . VAL B 1 10 ? -7.629 15.062 2.635 1 94.56 10 VAL B C 1
ATOM 731 O O . VAL B 1 10 ? -7.277 15.57 1.564 1 94.56 10 VAL B O 1
ATOM 734 N N . VAL B 1 11 ? -7.949 13.797 2.777 1 94.56 11 VAL B N 1
ATOM 735 C CA . VAL B 1 11 ? -8.047 12.938 1.602 1 94.56 11 VAL B CA 1
ATOM 736 C C . VAL B 1 11 ? -9.398 12.219 1.602 1 94.56 11 VAL B C 1
ATOM 738 O O . VAL B 1 11 ? -10.023 12.07 2.65 1 94.56 11 VAL B O 1
ATOM 741 N N . ARG B 1 12 ? -9.781 11.883 0.366 1 92.25 12 ARG B N 1
ATOM 742 C CA . ARG B 1 12 ? -10.945 11.008 0.269 1 92.25 12 ARG B CA 1
ATOM 743 C C . ARG B 1 12 ? -10.578 9.57 0.618 1 92.25 12 ARG B C 1
ATOM 745 O O . ARG B 1 12 ? -9.586 9.039 0.122 1 92.25 12 ARG B O 1
ATOM 752 N N . ALA B 1 13 ? -11.406 8.961 1.447 1 90 13 ALA B N 1
ATOM 753 C CA . ALA B 1 13 ? -11.156 7.59 1.888 1 90 13 ALA B CA 1
ATOM 754 C C . ALA B 1 13 ? -11.062 6.641 0.697 1 90 13 ALA B C 1
ATOM 756 O O . ALA B 1 13 ? -10.203 5.758 0.663 1 90 13 ALA B O 1
ATOM 757 N N . LYS B 1 14 ? -11.859 6.867 -0.328 1 87.81 14 LYS B N 1
ATOM 758 C CA . LYS B 1 14 ? -11.93 5.953 -1.464 1 87.81 14 LYS B CA 1
ATOM 759 C C . LYS B 1 14 ? -10.656 6.012 -2.303 1 87.81 14 LYS B C 1
ATOM 761 O O . LYS B 1 14 ? -10.398 5.121 -3.115 1 87.81 14 LYS B O 1
ATOM 766 N N . ASP B 1 15 ? -9.922 7.062 -2.107 1 90.94 15 ASP B N 1
ATOM 767 C CA . ASP B 1 15 ? -8.719 7.246 -2.904 1 90.94 15 ASP B CA 1
ATOM 768 C C . ASP B 1 15 ? -7.5 6.645 -2.207 1 90.94 15 ASP B C 1
ATOM 770 O O . ASP B 1 15 ? -6.426 6.539 -2.801 1 90.94 15 ASP B O 1
ATOM 774 N N . VAL B 1 16 ? -7.668 6.215 -0.965 1 93.25 16 VAL B N 1
ATOM 775 C CA . VAL B 1 16 ? -6.551 5.684 -0.187 1 93.25 16 VAL B CA 1
ATOM 776 C C . VAL B 1 16 ? -6.281 4.238 -0.596 1 93.25 16 VAL B C 1
ATOM 778 O O . VAL B 1 16 ? -7.199 3.418 -0.65 1 93.25 16 VAL B O 1
ATOM 781 N N . ILE B 1 17 ? -5.047 3.994 -0.826 1 92.56 17 ILE B N 1
ATOM 782 C CA . ILE B 1 17 ? -4.609 2.643 -1.161 1 92.56 17 ILE B CA 1
ATOM 783 C C . ILE B 1 17 ? -4.145 1.922 0.102 1 92.56 17 ILE B C 1
ATOM 785 O O . ILE B 1 17 ? -4.586 0.804 0.384 1 92.56 17 ILE B O 1
ATOM 789 N N . THR B 1 18 ? -3.318 2.525 0.889 1 92.31 18 THR B N 1
ATOM 790 C CA . THR B 1 18 ? -2.799 1.937 2.119 1 92.31 18 THR B CA 1
ATOM 791 C C . THR B 1 18 ? -2.25 3.018 3.045 1 92.31 18 THR B C 1
ATOM 793 O O . THR B 1 18 ? -1.975 4.137 2.607 1 92.31 18 THR B O 1
ATOM 796 N N . ILE B 1 19 ? -2.211 2.672 4.25 1 94.56 19 ILE B N 1
ATOM 797 C CA . ILE B 1 19 ? -1.588 3.512 5.27 1 94.56 19 ILE B CA 1
ATOM 798 C C . ILE B 1 19 ? -0.375 2.797 5.859 1 94.56 19 ILE B C 1
ATOM 800 O O . ILE B 1 19 ? -0.481 1.654 6.312 1 94.56 19 ILE B O 1
ATOM 804 N N . LEU B 1 20 ? 0.738 3.467 5.855 1 94.06 20 LEU B N 1
ATOM 805 C CA . LEU B 1 20 ? 1.988 2.85 6.285 1 94.06 20 LEU B CA 1
ATOM 806 C C . LEU B 1 20 ? 2.566 3.572 7.496 1 94.06 20 LEU B C 1
ATOM 808 O O . LEU B 1 20 ? 2.469 4.797 7.598 1 94.06 20 LEU B O 1
ATOM 812 N N . ASP B 1 21 ? 3.102 2.738 8.352 1 94.44 21 ASP B N 1
ATOM 813 C CA . ASP B 1 21 ? 3.795 3.328 9.492 1 94.44 21 ASP B CA 1
ATOM 814 C C . ASP B 1 21 ? 5.129 3.936 9.07 1 94.44 21 ASP B C 1
ATOM 816 O O . ASP B 1 21 ? 5.824 3.387 8.211 1 94.44 21 ASP B O 1
ATOM 820 N N . PHE B 1 22 ? 5.504 5.082 9.711 1 92.88 22 PHE B N 1
ATOM 821 C CA . PHE B 1 22 ? 6.758 5.773 9.422 1 92.88 22 PHE B CA 1
ATOM 822 C C . PHE B 1 22 ? 7.941 4.82 9.531 1 92.88 22 PHE B C 1
ATOM 824 O O . PHE B 1 22 ? 8.883 4.895 8.742 1 92.88 22 PHE B O 1
ATOM 831 N N . HIS B 1 23 ? 7.906 3.859 10.422 1 87.81 23 HIS B N 1
ATOM 832 C CA . HIS B 1 23 ? 9.016 2.959 10.695 1 87.81 23 HIS B CA 1
ATOM 833 C C . HIS B 1 23 ? 9.203 1.948 9.57 1 87.81 23 HIS B C 1
ATOM 835 O O . HIS B 1 23 ? 10.266 1.346 9.438 1 87.81 23 HIS B O 1
ATOM 841 N N . MET B 1 24 ? 8.219 1.817 8.766 1 83.12 24 MET B N 1
ATOM 842 C CA . MET B 1 24 ? 8.32 0.865 7.664 1 83.12 24 MET B CA 1
ATOM 843 C C . MET B 1 24 ? 9.336 1.336 6.633 1 83.12 24 MET B C 1
ATOM 845 O O . MET B 1 24 ? 9.992 0.519 5.98 1 83.12 24 MET B O 1
ATOM 849 N N . LYS B 1 25 ? 9.469 2.541 6.527 1 80.19 25 LYS B N 1
ATOM 850 C CA . LYS B 1 25 ? 10.484 3.105 5.641 1 80.19 25 LYS B CA 1
ATOM 851 C C . LYS B 1 25 ? 11.875 2.611 6.02 1 80.19 25 LYS B C 1
ATOM 853 O O . LYS B 1 25 ? 12.734 2.426 5.152 1 80.19 25 LYS B O 1
ATOM 858 N N . GLN B 1 26 ? 12.008 2.314 7.254 1 80.69 26 GLN B N 1
ATOM 859 C CA . GLN B 1 26 ? 13.312 1.887 7.738 1 80.69 26 GLN B CA 1
ATOM 860 C C . GLN B 1 26 ? 13.453 0.368 7.684 1 80.69 26 GLN B C 1
ATOM 862 O O . GLN B 1 26 ? 14.547 -0.155 7.461 1 80.69 26 GLN B O 1
ATOM 867 N N . SER B 1 27 ? 12.336 -0.224 7.762 1 80.19 27 SER B N 1
ATOM 868 C CA . SER B 1 27 ? 12.414 -1.667 7.969 1 80.19 27 SER B CA 1
ATOM 869 C C . SER B 1 27 ? 12.164 -2.426 6.668 1 80.19 27 SER B C 1
ATOM 871 O O . SER B 1 27 ? 12.617 -3.561 6.508 1 80.19 27 SER 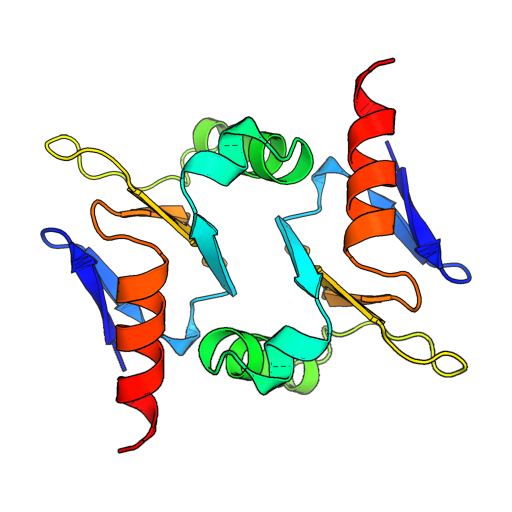B O 1
ATOM 873 N N . SER B 1 28 ? 11.445 -1.837 5.785 1 83.44 28 SER B N 1
ATOM 874 C CA . SER B 1 28 ? 11.078 -2.506 4.543 1 83.44 28 SER B CA 1
ATOM 875 C C . SER B 1 28 ? 11.75 -1.846 3.342 1 83.44 28 SER B C 1
ATOM 877 O O . SER B 1 28 ? 11.492 -0.678 3.043 1 83.44 28 SER B O 1
ATOM 879 N N . LYS B 1 29 ? 12.531 -2.604 2.713 1 86.5 29 LYS B N 1
ATOM 880 C CA . LYS B 1 29 ? 13.242 -2.07 1.556 1 86.5 29 LYS B CA 1
ATOM 881 C C . LYS B 1 29 ? 12.281 -1.702 0.435 1 86.5 29 LYS B C 1
ATOM 883 O O . LYS B 1 29 ? 12.461 -0.687 -0.241 1 86.5 29 LYS B O 1
ATOM 888 N N . ILE B 1 30 ? 11.312 -2.539 0.207 1 86.75 30 ILE B N 1
ATOM 889 C CA . ILE B 1 30 ? 10.32 -2.305 -0.837 1 86.75 30 ILE B CA 1
ATOM 890 C C . ILE B 1 30 ? 9.602 -0.979 -0.584 1 86.75 30 ILE B C 1
ATOM 892 O O . ILE B 1 30 ? 9.492 -0.147 -1.486 1 86.75 30 ILE B O 1
ATOM 896 N N . THR B 1 31 ? 9.211 -0.813 0.647 1 89.25 31 THR B N 1
ATOM 897 C CA . THR B 1 31 ? 8.531 0.425 1.007 1 89.25 31 THR B CA 1
ATOM 898 C C . THR B 1 31 ? 9.461 1.623 0.836 1 89.25 31 THR B C 1
ATOM 900 O O . THR B 1 31 ? 9.055 2.66 0.309 1 89.25 31 THR B O 1
ATOM 903 N N . ARG B 1 32 ? 10.656 1.413 1.249 1 90.38 32 ARG B N 1
ATOM 904 C CA . ARG B 1 32 ? 11.641 2.484 1.143 1 90.38 32 ARG B CA 1
ATOM 905 C C . ARG B 1 32 ? 11.844 2.902 -0.311 1 90.38 32 ARG B C 1
ATOM 907 O O . ARG B 1 32 ? 11.867 4.094 -0.621 1 90.38 32 ARG B O 1
ATOM 914 N N . GLN B 1 33 ? 12.008 1.977 -1.168 1 88.88 33 GLN B N 1
ATOM 915 C CA . GLN B 1 33 ? 12.203 2.258 -2.586 1 88.88 33 GLN B CA 1
ATOM 916 C C . GLN B 1 33 ? 10.992 2.973 -3.178 1 88.88 33 GLN B C 1
ATOM 918 O O . GLN B 1 33 ? 11.141 3.924 -3.947 1 88.88 33 GLN B O 1
ATOM 923 N N . PHE B 1 34 ? 9.875 2.494 -2.826 1 90.12 34 PHE B N 1
ATOM 924 C CA . PHE B 1 34 ? 8.633 3.1 -3.301 1 90.12 34 PHE B CA 1
ATOM 925 C C . PHE B 1 34 ? 8.539 4.555 -2.857 1 90.12 34 PHE B C 1
ATOM 927 O O . PHE B 1 34 ? 8.203 5.434 -3.656 1 90.12 34 PHE B O 1
ATOM 934 N N . LEU B 1 35 ? 8.859 4.812 -1.606 1 93.81 35 LEU B N 1
ATOM 935 C CA . LEU B 1 35 ? 8.789 6.16 -1.057 1 93.81 35 LEU B CA 1
ATOM 936 C C . LEU B 1 35 ? 9.852 7.059 -1.683 1 93.81 35 LEU B C 1
ATOM 938 O O . LEU B 1 35 ? 9.594 8.234 -1.961 1 93.81 35 LEU B O 1
ATOM 942 N N . GLN B 1 36 ? 11.008 6.52 -1.862 1 92.81 36 GLN B N 1
ATOM 943 C CA . GLN B 1 36 ? 12.094 7.27 -2.492 1 92.81 36 GLN B CA 1
ATOM 944 C C . GLN B 1 36 ? 11.719 7.68 -3.914 1 92.81 36 GLN B C 1
ATOM 946 O O . GLN B 1 36 ? 11.969 8.812 -4.324 1 92.81 36 GLN B O 1
ATOM 951 N N . LYS B 1 37 ? 11.18 6.758 -4.625 1 92.12 37 LYS B N 1
ATOM 952 C CA . LYS B 1 37 ? 10.758 7.055 -5.988 1 92.12 37 LYS B CA 1
ATOM 953 C C . LYS B 1 37 ? 9.695 8.156 -6.008 1 92.12 37 LYS B C 1
ATOM 955 O O . LYS B 1 37 ? 9.727 9.039 -6.867 1 92.12 37 LYS B O 1
ATOM 960 N N . ALA B 1 38 ? 8.773 8.07 -5.102 1 93.19 38 ALA B N 1
ATOM 961 C CA . ALA B 1 38 ? 7.738 9.094 -5 1 93.19 38 ALA B CA 1
ATOM 962 C C . ALA B 1 38 ? 8.344 10.461 -4.684 1 93.19 38 ALA B C 1
ATOM 964 O O . ALA B 1 38 ? 7.906 11.477 -5.219 1 93.19 38 ALA B O 1
ATOM 965 N N . GLU B 1 39 ? 9.266 10.469 -3.766 1 93.38 39 GLU B N 1
ATOM 966 C CA . GLU B 1 39 ? 9.945 11.703 -3.396 1 93.38 39 GLU B CA 1
ATOM 967 C C . GLU B 1 39 ? 10.688 12.297 -4.59 1 93.38 39 GLU B C 1
ATOM 969 O O . GLU B 1 39 ? 10.57 13.492 -4.863 1 93.38 39 GLU B O 1
ATOM 974 N N . GLU B 1 40 ? 11.336 11.43 -5.312 1 94.38 40 GLU B N 1
ATOM 975 C CA . GLU B 1 40 ? 12.102 11.867 -6.473 1 94.38 40 GLU B CA 1
ATOM 976 C C . GLU B 1 40 ? 11.188 12.367 -7.586 1 94.38 40 GLU B C 1
ATOM 978 O O . GLU B 1 40 ? 11.547 13.289 -8.328 1 94.38 40 GLU B O 1
ATOM 983 N N . GLY B 1 41 ? 10.109 11.844 -7.668 1 93.88 41 GLY B N 1
ATOM 984 C CA . GLY B 1 41 ? 9.172 12.203 -8.711 1 93.88 41 GLY B CA 1
ATO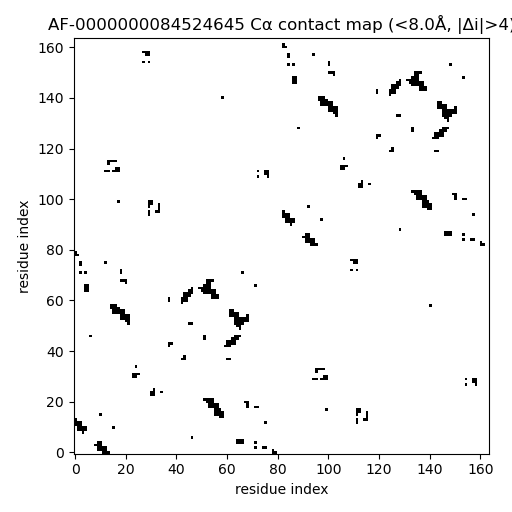M 985 C C . GLY B 1 41 ? 8.266 13.359 -8.336 1 93.88 41 GLY B C 1
ATOM 986 O O . GLY B 1 41 ? 7.395 13.758 -9.109 1 93.88 41 GLY B O 1
ATOM 987 N N . GLY B 1 42 ? 8.359 13.898 -7.109 1 94.81 42 GLY B N 1
ATOM 988 C CA . GLY B 1 42 ? 7.582 15.047 -6.664 1 94.81 42 GLY B CA 1
ATOM 989 C C . GLY B 1 42 ? 6.164 14.688 -6.262 1 94.81 42 GLY B C 1
ATOM 990 O O . GLY B 1 42 ? 5.254 15.508 -6.375 1 94.81 42 GLY B O 1
ATOM 991 N N . ARG B 1 43 ? 5.973 13.57 -5.891 1 95.19 43 ARG B N 1
ATOM 992 C CA . ARG B 1 43 ? 4.625 13.109 -5.578 1 95.19 43 ARG B CA 1
ATOM 993 C C . ARG B 1 43 ? 4.398 13.062 -4.07 1 95.19 43 ARG B C 1
ATOM 995 O O . ARG B 1 43 ? 3.34 12.633 -3.609 1 95.19 43 ARG B O 1
ATOM 1002 N N . MET B 1 44 ? 5.324 13.359 -3.291 1 95.5 44 MET B N 1
ATOM 1003 C CA . MET B 1 44 ? 5.199 13.367 -1.836 1 95.5 44 MET B CA 1
ATOM 1004 C C . M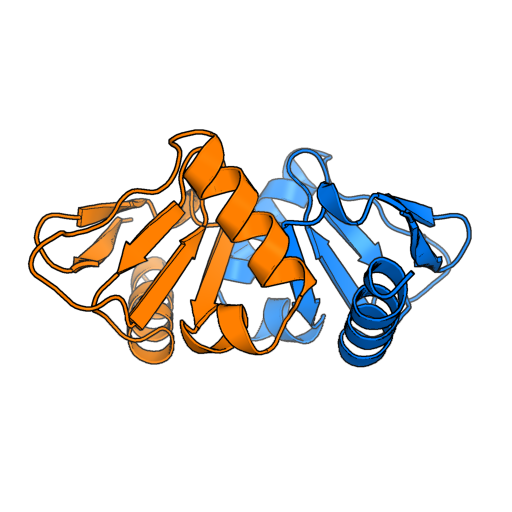ET B 1 44 ? 4.676 14.711 -1.34 1 95.5 44 MET B C 1
ATOM 1006 O O . MET B 1 44 ? 5.172 15.766 -1.746 1 95.5 44 MET B O 1
ATOM 1010 N N . VAL B 1 45 ? 3.604 14.633 -0.508 1 95.69 45 VAL B N 1
ATOM 1011 C CA . VAL B 1 45 ? 3.037 15.812 0.128 1 95.69 45 VAL B CA 1
ATOM 1012 C C . VAL B 1 45 ? 3.367 15.812 1.619 1 95.69 45 VAL B C 1
ATOM 1014 O O . VAL B 1 45 ? 2.977 14.891 2.344 1 95.69 45 VAL B O 1
ATOM 1017 N N . MET B 1 46 ? 4.082 16.734 2.072 1 91.69 46 MET B N 1
ATOM 1018 C CA . MET B 1 46 ? 4.484 16.766 3.475 1 91.69 46 MET B CA 1
ATOM 1019 C C . MET B 1 46 ? 4.121 18.109 4.113 1 91.69 46 MET B C 1
ATOM 1021 O O . MET B 1 46 ? 4.059 19.125 3.432 1 91.69 46 MET B O 1
ATOM 1025 N N . LEU B 1 47 ? 3.768 17.938 5.383 1 84.25 47 LEU B N 1
ATOM 1026 C CA . LEU B 1 47 ? 3.613 19.141 6.199 1 84.25 47 LEU B CA 1
ATOM 1027 C C . LEU B 1 47 ? 4.941 19.531 6.84 1 84.25 47 LEU B C 1
ATOM 1029 O O . LEU B 1 47 ? 5.516 18.766 7.609 1 84.25 47 LEU B O 1
ATOM 1033 N N . ASP B 1 48 ? 5.496 20.625 6.445 1 77.75 48 ASP B N 1
ATOM 1034 C CA . ASP B 1 48 ? 6.832 21.078 6.832 1 77.75 48 ASP B CA 1
ATOM 1035 C C . ASP B 1 48 ? 6.938 21.25 8.344 1 77.75 48 ASP B C 1
ATOM 1037 O O . ASP B 1 48 ? 7.973 20.938 8.945 1 77.75 48 ASP B O 1
ATOM 1041 N N . SER B 1 49 ? 6.02 21.578 9.023 1 81.94 49 SER B N 1
ATOM 1042 C CA . SER B 1 49 ? 6.133 22 10.414 1 81.94 49 SER B CA 1
ATOM 1043 C C . SER B 1 49 ? 5.922 20.812 11.359 1 81.94 49 SER B C 1
ATOM 1045 O O . SER B 1 49 ? 6.156 20.922 12.562 1 81.94 49 SER B O 1
ATOM 1047 N N . GLU B 1 50 ? 5.625 19.703 10.812 1 87.06 50 GLU B N 1
ATOM 1048 C CA . GLU B 1 50 ? 5.309 18.594 11.695 1 87.06 50 GLU B CA 1
ATOM 1049 C C . GLU B 1 50 ? 6.086 17.344 11.305 1 87.06 50 GLU B C 1
ATOM 1051 O O . GLU B 1 50 ? 6.441 17.156 10.133 1 87.06 50 GLU B O 1
ATOM 1056 N N . GLN B 1 51 ? 6.387 16.562 12.32 1 93.44 51 GLN B N 1
ATOM 1057 C CA . GLN B 1 51 ? 7.062 15.281 12.094 1 93.44 51 GLN B CA 1
ATOM 1058 C C . GLN B 1 51 ? 6.113 14.258 11.492 1 93.44 51 GLN B C 1
ATOM 1060 O O . GLN B 1 51 ? 4.988 14.094 11.961 1 93.44 51 GLN B O 1
ATOM 1065 N N . THR B 1 52 ? 6.578 13.586 10.477 1 94.94 52 THR B N 1
ATOM 1066 C CA . THR B 1 52 ? 5.785 12.539 9.844 1 94.94 52 THR B CA 1
ATOM 1067 C C . THR B 1 52 ? 5.734 11.289 10.727 1 94.94 52 THR B C 1
ATOM 1069 O O . THR B 1 52 ? 6.77 10.82 11.203 1 94.94 52 THR B O 1
ATOM 1072 N N . LYS B 1 53 ? 4.508 10.812 10.938 1 96.31 53 LYS B N 1
ATOM 1073 C CA . LYS B 1 53 ? 4.355 9.578 11.695 1 96.31 53 LYS B CA 1
ATOM 1074 C C . LYS B 1 53 ? 3.777 8.461 10.828 1 96.31 53 LYS B C 1
ATOM 1076 O O . LYS B 1 53 ? 3.844 7.289 11.195 1 96.31 53 LYS B O 1
ATOM 1081 N N . SER B 1 54 ? 3.164 8.766 9.766 1 96.56 54 SER B N 1
ATOM 1082 C CA . SER B 1 54 ? 2.578 7.773 8.875 1 96.56 54 SER B CA 1
ATOM 1083 C C . SER B 1 54 ? 2.566 8.258 7.43 1 96.56 54 SER B C 1
ATOM 1085 O O . SER B 1 54 ? 2.703 9.453 7.172 1 96.56 54 SER B O 1
ATOM 1087 N N . TYR B 1 55 ? 2.502 7.391 6.477 1 96.62 55 TYR B N 1
ATOM 1088 C CA . TYR B 1 55 ? 2.354 7.676 5.055 1 96.62 55 TYR B CA 1
ATOM 1089 C C . TYR B 1 55 ? 0.996 7.203 4.547 1 96.62 55 TYR B C 1
ATOM 1091 O O . TYR B 1 55 ? 0.615 6.051 4.75 1 96.62 55 TYR B O 1
ATOM 1099 N N . VAL B 1 56 ? 0.254 8.117 3.969 1 96.5 56 VAL B N 1
ATOM 1100 C CA . VAL B 1 56 ? -1.006 7.777 3.314 1 96.5 56 VAL B CA 1
ATOM 1101 C C . VAL B 1 56 ? -0.812 7.75 1.801 1 96.5 56 VAL B C 1
ATOM 1103 O O . VAL B 1 56 ? -0.547 8.789 1.186 1 96.5 56 VAL B O 1
ATOM 1106 N N . VAL B 1 57 ? -0.967 6.543 1.261 1 95.94 57 VAL B N 1
ATOM 1107 C CA . VAL B 1 57 ? -0.661 6.328 -0.15 1 95.94 57 VAL B CA 1
ATOM 1108 C C . VAL B 1 57 ? -1.947 6.379 -0.972 1 95.94 57 VAL B C 1
ATOM 1110 O O . VAL B 1 57 ? -2.906 5.66 -0.682 1 95.94 57 VAL B O 1
ATOM 1113 N N . THR B 1 58 ? -1.998 7.227 -1.946 1 95 58 THR B N 1
ATOM 1114 C CA . THR B 1 58 ? -3.045 7.277 -2.961 1 95 58 THR B CA 1
ATOM 1115 C C . THR B 1 58 ? -2.467 7.016 -4.348 1 95 58 THR B C 1
ATOM 1117 O O . THR B 1 58 ? -1.26 6.809 -4.496 1 95 58 THR B O 1
ATOM 1120 N N . ALA B 1 59 ? -3.361 6.938 -5.418 1 88.31 59 ALA B N 1
ATOM 1121 C CA . ALA B 1 59 ? -2.908 6.656 -6.777 1 88.31 59 ALA B CA 1
ATOM 1122 C C . ALA B 1 59 ? -1.987 7.758 -7.289 1 88.31 59 ALA B C 1
ATOM 1124 O O . ALA B 1 59 ? -1.012 7.484 -7.992 1 88.31 59 ALA B O 1
ATOM 1125 N N . ASP B 1 60 ? -2.17 8.945 -6.762 1 90.25 60 ASP B N 1
ATOM 1126 C CA . ASP B 1 60 ? -1.494 10.078 -7.379 1 90.25 60 ASP B CA 1
ATOM 1127 C C . ASP B 1 60 ? -0.388 10.617 -6.477 1 90.25 60 ASP B C 1
ATOM 1129 O O . ASP B 1 60 ? 0.629 11.117 -6.961 1 90.25 60 ASP B O 1
ATOM 1133 N N . LYS B 1 61 ? -0.653 10.547 -5.156 1 95.75 61 LYS B N 1
ATOM 1134 C CA . LYS B 1 61 ? 0.249 11.203 -4.211 1 95.75 61 LYS B CA 1
ATOM 1135 C C . LYS B 1 61 ? 0.453 10.344 -2.965 1 95.75 61 LYS B C 1
ATOM 1137 O O . LYS B 1 61 ? -0.355 9.461 -2.672 1 95.75 61 LYS B O 1
ATOM 1142 N N . ILE B 1 62 ? 1.561 10.664 -2.283 1 96.88 62 ILE B N 1
ATOM 1143 C CA . ILE B 1 62 ? 1.809 10.148 -0.942 1 96.88 62 ILE B CA 1
ATOM 1144 C C . ILE B 1 62 ? 1.813 11.297 0.063 1 96.88 62 ILE B C 1
ATOM 1146 O O . ILE B 1 62 ? 2.584 12.25 -0.078 1 96.88 62 ILE B O 1
ATOM 1150 N N . TYR B 1 63 ? 0.973 11.172 1.094 1 96.81 63 TYR B N 1
ATOM 1151 C CA . TYR B 1 63 ? 0.876 12.211 2.115 1 96.81 63 TYR B CA 1
ATOM 1152 C C . TYR B 1 63 ? 1.646 11.812 3.369 1 96.81 63 TYR B C 1
ATOM 1154 O O . TYR B 1 63 ? 1.439 10.727 3.914 1 96.81 63 TYR B O 1
ATOM 1162 N N . CYS B 1 64 ? 2.527 12.672 3.777 1 96.75 64 CYS B N 1
ATOM 1163 C CA . CYS B 1 64 ? 3.219 12.508 5.051 1 96.75 64 CYS B CA 1
ATOM 1164 C C . CYS B 1 64 ? 2.41 13.109 6.191 1 96.75 64 CYS B C 1
ATOM 1166 O O . CYS B 1 64 ? 2.293 14.336 6.293 1 96.75 64 CYS B O 1
ATOM 1168 N N . SER B 1 65 ? 1.906 12.234 7.027 1 96.94 65 SER B N 1
ATOM 1169 C CA . SER B 1 65 ? 0.987 12.688 8.062 1 96.94 65 SER B CA 1
ATOM 1170 C C . SER B 1 65 ? 1.66 12.695 9.43 1 96.94 65 SER B C 1
ATOM 1172 O O . SER B 1 65 ? 2.396 11.766 9.773 1 96.94 65 SER B O 1
ATOM 1174 N N . PRO B 1 66 ? 1.41 13.758 10.273 1 96.94 66 PRO B N 1
ATOM 1175 C CA . PRO B 1 66 ? 1.886 13.742 11.656 1 96.94 66 PRO B CA 1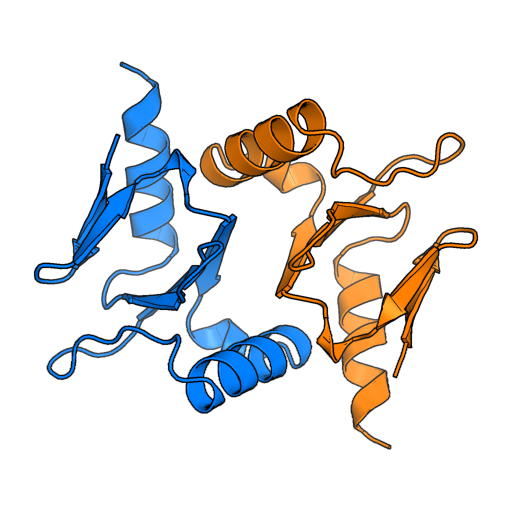
ATOM 1176 C C . PRO B 1 66 ? 1.036 12.852 12.562 1 96.94 66 PRO B C 1
ATOM 1178 O O . PRO B 1 66 ? 1.337 12.711 13.75 1 96.94 66 PRO B O 1
ATOM 1181 N N . ILE B 1 67 ? 0.028 12.266 12.07 1 96.62 67 ILE B N 1
ATOM 1182 C CA . ILE B 1 67 ? -0.85 11.375 12.82 1 96.62 67 ILE B CA 1
ATOM 1183 C C . ILE B 1 67 ? -0.385 9.93 12.656 1 96.62 67 ILE B C 1
ATOM 1185 O O . ILE B 1 67 ? -0.006 9.516 11.555 1 96.62 67 ILE B O 1
ATOM 1189 N N . SER B 1 68 ? -0.506 9.133 13.773 1 96.25 68 SER B N 1
ATOM 1190 C CA . SER B 1 68 ? -0.071 7.742 13.711 1 96.25 68 SER B CA 1
ATOM 1191 C C . SER B 1 68 ? -0.955 6.926 12.773 1 96.25 68 SER B C 1
ATOM 1193 O O . SER B 1 68 ? -2.123 7.258 12.57 1 96.25 68 SER B O 1
ATOM 1195 N N . SER B 1 69 ? -0.291 5.867 12.25 1 94.81 69 SER B N 1
ATOM 1196 C CA . SER B 1 69 ? -1.044 4.992 11.359 1 94.81 69 SER B CA 1
ATOM 1197 C C . SER B 1 69 ? -2.219 4.344 12.086 1 94.81 69 SER B C 1
ATOM 1199 O O . SER B 1 69 ? -3.293 4.168 11.5 1 94.81 69 SER B O 1
ATOM 1201 N N . LEU B 1 70 ? -2.031 3.957 13.328 1 93.12 70 LEU B N 1
ATOM 1202 C CA . LEU B 1 70 ? -3.104 3.35 14.109 1 93.12 70 LEU B CA 1
ATOM 1203 C C . LEU B 1 70 ? -4.297 4.293 14.227 1 93.12 70 LEU B C 1
ATOM 1205 O O . LEU B 1 70 ? -5.434 3.895 13.977 1 93.12 70 LEU B O 1
ATOM 1209 N N . THR B 1 71 ? -4.109 5.555 14.562 1 94.56 71 THR B N 1
ATOM 1210 C CA . THR B 1 71 ? -5.156 6.559 14.703 1 94.56 71 THR B CA 1
ATOM 1211 C C . THR B 1 71 ? -5.867 6.797 13.375 1 94.56 71 THR B C 1
ATOM 1213 O O . THR B 1 71 ? -7.098 6.863 13.32 1 94.56 71 THR B O 1
ATOM 1216 N N . LEU B 1 72 ? -5.121 6.863 12.305 1 94.88 72 LEU B N 1
ATOM 1217 C CA . LEU B 1 72 ? -5.703 7.094 10.984 1 94.88 72 LEU B CA 1
ATOM 1218 C C . LEU B 1 72 ? -6.602 5.93 10.578 1 94.88 72 LEU B C 1
ATOM 1220 O O . LEU B 1 72 ? -7.652 6.133 9.969 1 94.88 72 LEU B O 1
ATOM 1224 N N . LYS B 1 73 ? -6.066 4.742 10.875 1 90.31 73 LYS B N 1
ATOM 1225 C CA . LYS B 1 73 ? -6.863 3.559 10.57 1 90.31 73 LYS B CA 1
ATOM 1226 C C . LYS B 1 73 ? -8.172 3.557 11.359 1 90.31 73 LYS B C 1
ATOM 1228 O O . LYS B 1 73 ? -9.219 3.189 10.828 1 90.31 73 LYS B O 1
ATOM 1233 N N . ARG B 1 74 ? -8.148 4.027 12.531 1 89.31 74 ARG B N 1
ATOM 1234 C CA . ARG B 1 74 ? -9.344 4.16 13.352 1 89.31 74 ARG B CA 1
ATOM 1235 C C . ARG B 1 74 ? -10.297 5.203 12.766 1 89.31 74 ARG B C 1
ATOM 1237 O O . ARG B 1 74 ? -11.508 4.988 12.727 1 89.31 74 ARG B O 1
ATOM 1244 N N . ARG B 1 75 ? -9.742 6.234 12.328 1 88.75 75 ARG B N 1
ATOM 1245 C CA . ARG B 1 75 ? -10.531 7.289 11.703 1 88.75 75 ARG B CA 1
ATOM 1246 C C . ARG B 1 75 ? -11.242 6.781 10.453 1 88.75 75 ARG B C 1
ATOM 1248 O O . ARG B 1 75 ? -12.391 7.133 10.195 1 88.75 75 ARG B O 1
ATOM 1255 N N . ALA B 1 76 ? -10.531 6.055 9.641 1 86.06 76 ALA B N 1
ATOM 1256 C CA . ALA B 1 76 ? -11.055 5.531 8.383 1 86.06 76 ALA B CA 1
ATOM 1257 C C . ALA B 1 76 ? -12.156 4.508 8.625 1 86.06 76 ALA B C 1
ATOM 1259 O O . ALA B 1 76 ? -13.102 4.402 7.84 1 86.06 76 ALA B O 1
ATOM 1260 N N . ASN B 1 77 ? -11.992 3.699 9.648 1 79.81 77 ASN B N 1
ATOM 1261 C CA . ASN B 1 77 ? -12.977 2.67 9.969 1 79.81 77 ASN B CA 1
ATOM 1262 C C . ASN B 1 77 ? -14.289 3.281 10.445 1 79.81 77 ASN B C 1
ATOM 1264 O O . ASN B 1 77 ? -15.359 2.689 10.273 1 79.81 77 ASN B O 1
ATOM 1268 N N . PHE B 1 78 ? -14.25 4.379 11.016 1 69.75 78 PHE B N 1
ATOM 1269 C CA . PHE B 1 78 ? -15.438 5.02 11.562 1 69.75 78 PHE B CA 1
ATOM 1270 C C . PHE B 1 78 ? -16.266 5.66 10.461 1 69.75 78 PHE B C 1
ATOM 1272 O O . PHE B 1 78 ? -17.5 5.734 10.562 1 69.75 78 PHE B O 1
ATOM 1279 N N . LEU B 1 79 ? -15.773 6.125 9.461 1 62.5 79 LEU B N 1
ATOM 1280 C CA . LEU B 1 79 ? -16.484 6.895 8.445 1 62.5 79 LEU B CA 1
ATOM 1281 C C . LEU B 1 79 ? -17.484 6.016 7.699 1 62.5 79 LEU B C 1
ATOM 1283 O O . LEU B 1 79 ? -18.547 6.484 7.289 1 62.5 79 LEU B O 1
ATOM 1287 N N . GLU B 1 80 ? -17.344 4.879 7.203 1 56.25 80 GLU B N 1
ATOM 1288 C CA . GLU B 1 80 ? -18.281 4.168 6.348 1 56.25 80 GLU B CA 1
ATOM 1289 C C . GLU B 1 80 ? -19.422 3.564 7.168 1 56.25 80 GLU B C 1
ATOM 1291 O O . GLU B 1 80 ? -20.375 3.014 6.613 1 56.25 80 GLU B O 1
ATOM 1296 N N . SER B 1 81 ? -19.406 3.582 8.391 1 46.28 81 SER B N 1
ATOM 1297 C CA . SER B 1 81 ? -20.594 3.051 9.047 1 46.28 81 SER B CA 1
ATOM 1298 C C . SER B 1 81 ? -21.781 4.004 8.898 1 46.28 81 SER B C 1
ATOM 1300 O O . SER B 1 81 ? -22.922 3.623 9.156 1 46.28 81 SER B O 1
ATOM 1302 N N . ARG B 1 82 ? -21.656 5.164 8.359 1 38.34 82 ARG B N 1
ATOM 1303 C CA . ARG B 1 82 ? -22.891 5.914 8.188 1 38.34 82 ARG B CA 1
ATOM 1304 C C . ARG B 1 82 ? -23.391 5.824 6.746 1 38.34 82 ARG B C 1
ATOM 1306 O O . ARG B 1 82 ? -22.594 5.797 5.809 1 38.34 82 ARG B O 1
#

InterPro domains:
  IPR007169 Extracellular matrix regulatory protein A-like [PF04025] (2-75)

Foldseek 3Di:
DWFDQDDPDIDDLVQWDDKAFPCCCVVPPVVVVVVVVQVVVVQEAEDPVADFGMWTDGPRHIYRGNDHSVVRVVRSVPPPVD/DWFDQDDPDIDDLVQWDDKAFPCCCVVPPVVVVVVVVQVVVVQEAEDPVAQFGMWTDGPRHIYRGNDHSVVRVVRSVPPPVD

Nearest PDB structures (foldseek):
  7bme-assembly1_D  TM=8.277E-01  e=5.137E-06  Geobacillus thermodenitrificans NG80-2
  7p1w-assembly1_B  TM=8.500E-01  e=2.727E-05  Geobacillus thermodenitrificans NG80-2
  7bme-assembly1_D  TM=8.277E-01  e=7.607E-06  Geobacillus thermodenitrificans NG80-2
  4at8-assembly2_C  TM=3.415E-01  e=7.322E+00  Mus musculus
  4at9-assembly1_A  TM=2.363E-01  e=8.365E+00  Mus musculus

Solvent-accessible surface area (backbone atoms only — not comparable to full-atom values): 8987 Å² total; per-residue (Å²): 108,74,40,76,41,50,93,91,44,68,43,51,51,84,52,33,54,50,72,36,48,48,66,41,52,77,72,32,59,55,42,28,52,35,51,49,50,32,52,73,70,67,29,55,44,70,53,86,91,50,66,64,33,12,38,42,33,37,92,78,39,34,35,40,15,58,43,46,40,71,58,50,51,51,54,56,54,58,58,72,77,109,109,74,40,75,40,50,94,90,43,68,42,50,51,84,52,32,54,49,72,36,49,49,64,40,51,77,72,32,58,53,41,29,52,34,50,49,51,33,52,72,68,68,30,55,44,70,52,87,90,49,66,63,32,12,37,42,32,36,93,78,39,34,36,41,16,57,42,45,39,70,59,50,51,52,54,56,54,57,57,70,76,108